Protein AF-A0A0K0ER93-F1 (afdb_monomer)

Radius of gyration: 20.97 Å; Cα contacts (8 Å,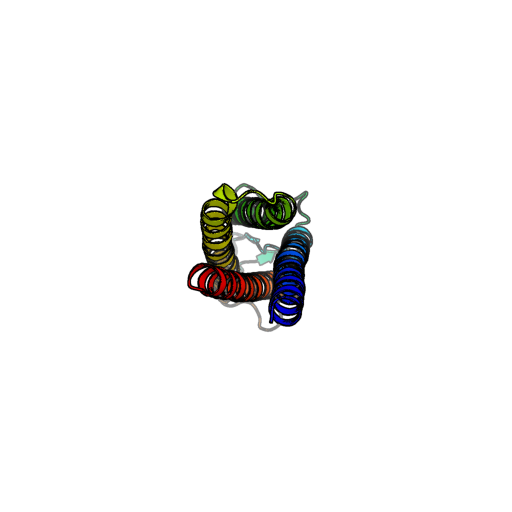 |Δi|>4): 167; chains: 1; bounding box: 48×28×68 Å

Solvent-accessible surface area (backbone atoms only — not comparable to full-atom values): 9468 Å² total; per-residue (Å²): 113,69,69,61,53,50,53,52,54,56,54,52,53,48,52,53,50,53,50,39,51,50,38,35,51,51,41,51,52,32,40,49,43,60,53,75,30,44,59,59,57,48,69,44,78,50,97,67,97,50,69,49,65,49,66,46,81,38,53,68,94,56,61,59,79,91,46,69,63,59,59,52,48,53,51,39,42,51,50,39,48,51,37,31,50,52,50,47,56,54,69,77,55,89,57,81,80,41,58,63,51,50,52,50,42,36,50,50,34,29,51,42,22,45,52,37,16,50,50,28,40,48,53,37,52,52,51,52,59,73,50,69,67,87,56,61,93,78,66,73,79,48,77,35,57,53,35,33,45,50,34,13,52,48,25,46,52,38,22,53,50,32,49,50,50,48,55,53,56,53,56,63,75,78,109

Secondary structure (DSSP, 8-state):
-HHHHHHHHHHHHHHHHHHHHHHHHHHHHHHHHHHH----EEEEE-SSS-EEEEE----GGG--TTSSHHHHHHHHHHHHHHHHHHHHHTTS---TTHHHHHHHHHHHHHHHHHHHHHHHHHHHHHHHHHHTTT--TT----TTHHHHHHHHHHHHHHHHHHHHHHHHHHHHHT-

Sequence (175 aa):
MFQKNFLLMDNQNKWKIYIRLMCLLLSIISAIIILIGPDFCVTGNTNNYASNTICTRFPVTRWDFSVAAPYFHILVISFTLLFSTMNIIEIFFKQSNITKLNFITIYLCVFSFSFSGTIEIFLFTNFLQNVSYPVDKSVDISIKVYGYLGAGICYFLVMILSTFDYVLLKKQCNY

Foldseek 3Di:
DVVVVVVVVVVLLVLLLVLLVLLLVLLVVLLVLLQQDDFDFDQDPDVPPDRDRDRDTDHVVRDDPVDCLVVLSVLLSVQSNVLSVVLNVLSPDDDPVCLVVNLVSLVSLLVSLLSSLVSLVVVLVVSCVVCVPPNDPPPDPDPSSCSSVVSSVSSVVSSVSSVVSNVSSVVVVVD

Mean predicted aligned error: 12.91 Å

Nearest PDB structures (foldseek):
  5b2g-assembly3_E  TM=5.322E-01  e=1.229E-01  Tequatrovirus T4
  3x29-assembly2_C  TM=4.615E-01  e=1.950E-01  Mus musculus
  1x76-assembly1_A  TM=3.343E-01  e=4.705E+00  Homo sapiens

Organism: Strongyloides stercoralis (NCBI:txid6248)

pLDDT: mean 74.22, std 17.99, range [39.06, 95.19]

Structure (mmCIF, N/CA/C/O backbone):
data_AF-A0A0K0ER93-F1
#
_entry.id   AF-A0A0K0ER93-F1
#
loop_
_atom_site.group_PDB
_atom_site.id
_atom_site.type_symbol
_atom_site.label_atom_id
_atom_site.label_alt_id
_atom_site.label_comp_id
_atom_site.label_asym_id
_atom_site.label_entity_id
_atom_site.label_seq_id
_atom_site.pdbx_PDB_ins_code
_atom_site.Cartn_x
_atom_site.Cartn_y
_atom_site.Cartn_z
_atom_site.occupancy
_atom_site.B_iso_or_equiv
_atom_site.auth_seq_id
_atom_site.auth_comp_id
_atom_site.auth_asym_id
_atom_site.auth_atom_id
_atom_site.pdbx_PDB_model_num
ATOM 1 N N . MET A 1 1 ? -23.586 -8.282 33.427 1.00 57.31 1 MET A N 1
ATOM 2 C CA . MET A 1 1 ? -23.746 -7.871 32.009 1.00 57.31 1 MET A CA 1
ATOM 3 C C . MET A 1 1 ? -22.679 -6.857 31.582 1.00 57.31 1 MET A C 1
ATOM 5 O O . MET A 1 1 ? -21.995 -7.113 30.602 1.00 57.31 1 MET A O 1
ATOM 9 N N . PHE A 1 2 ? -22.434 -5.794 32.362 1.00 51.03 2 PHE A N 1
ATOM 10 C CA . PHE A 1 2 ? -21.400 -4.776 32.086 1.00 51.03 2 PHE A CA 1
ATOM 11 C C . PHE A 1 2 ? -19.973 -5.315 31.880 1.00 51.03 2 PHE A C 1
ATOM 13 O O . PHE A 1 2 ? -19.282 -4.891 30.961 1.00 51.03 2 PHE A O 1
ATOM 20 N N . GLN A 1 3 ? -19.544 -6.295 32.679 1.00 53.34 3 GLN A N 1
ATOM 21 C CA . GLN A 1 3 ? -18.175 -6.824 32.618 1.00 53.34 3 GLN A CA 1
ATOM 22 C C . GLN A 1 3 ? -17.874 -7.583 31.308 1.00 53.34 3 GLN A C 1
ATOM 24 O O . GLN A 1 3 ? -16.756 -7.523 30.802 1.00 53.34 3 GLN A O 1
ATOM 29 N N . LYS A 1 4 ? -18.887 -8.237 30.712 1.00 52.84 4 LYS A N 1
ATOM 30 C CA . LYS A 1 4 ? -18.769 -8.904 29.400 1.00 52.84 4 LYS A CA 1
ATOM 31 C C . LYS A 1 4 ? -18.656 -7.885 28.261 1.00 52.84 4 LYS A C 1
ATOM 33 O O . LYS A 1 4 ? -17.840 -8.072 27.364 1.00 52.84 4 LYS A O 1
ATOM 38 N N . ASN A 1 5 ? -19.423 -6.795 28.333 1.00 50.16 5 ASN A N 1
ATOM 39 C CA . ASN A 1 5 ? -19.372 -5.721 27.337 1.00 50.16 5 ASN A CA 1
ATOM 40 C C . ASN A 1 5 ? -18.044 -4.950 27.402 1.00 50.16 5 ASN A C 1
ATOM 42 O O . ASN A 1 5 ? -17.486 -4.613 26.361 1.00 50.16 5 ASN A O 1
ATOM 46 N N . PHE A 1 6 ? -17.492 -4.748 28.603 1.00 48.31 6 PHE A N 1
ATOM 47 C CA . PHE A 1 6 ? -16.200 -4.081 28.777 1.00 48.31 6 PHE A CA 1
ATOM 48 C C . PHE A 1 6 ? -15.037 -4.901 28.191 1.00 48.31 6 PHE A C 1
ATOM 50 O O . PHE A 1 6 ? -14.215 -4.365 27.453 1.00 48.31 6 PHE A O 1
ATOM 57 N N . LEU A 1 7 ? -15.013 -6.219 28.433 1.00 54.59 7 LEU A N 1
ATOM 58 C CA . LEU A 1 7 ? -14.023 -7.133 27.839 1.00 54.59 7 LEU A CA 1
ATOM 59 C C . LEU A 1 7 ? -14.109 -7.194 26.305 1.00 54.59 7 LEU A C 1
ATOM 61 O O . LEU A 1 7 ? -13.081 -7.274 25.632 1.00 54.59 7 LEU A O 1
ATOM 65 N N . LEU A 1 8 ? -15.322 -7.140 25.743 1.00 57.69 8 LEU A N 1
ATOM 66 C CA . LEU A 1 8 ? -15.528 -7.095 24.293 1.00 57.69 8 LEU A CA 1
ATOM 67 C C . LEU A 1 8 ? -15.017 -5.787 23.677 1.00 57.69 8 LEU A C 1
ATOM 69 O O . LEU A 1 8 ? -14.319 -5.844 22.665 1.00 57.69 8 LEU A O 1
ATOM 73 N N . MET A 1 9 ? -15.296 -4.632 24.294 1.00 57.03 9 MET A N 1
ATOM 74 C CA . MET A 1 9 ? -14.769 -3.341 23.828 1.00 57.03 9 MET A CA 1
ATOM 75 C C . MET A 1 9 ? -13.237 -3.296 23.873 1.00 57.03 9 MET A C 1
ATOM 77 O O . MET A 1 9 ? -12.609 -2.814 22.930 1.00 57.03 9 MET A O 1
ATOM 81 N N . ASP A 1 10 ? -12.628 -3.832 24.931 1.00 63.50 10 ASP A N 1
ATOM 82 C CA . ASP A 1 10 ? -11.174 -3.805 25.096 1.00 63.50 10 ASP A CA 1
ATOM 83 C C . ASP A 1 10 ? -10.461 -4.710 24.074 1.00 63.50 10 ASP A C 1
ATOM 85 O O . ASP A 1 10 ? -9.475 -4.312 23.451 1.00 63.50 10 ASP A O 1
ATOM 89 N N . ASN A 1 11 ? -11.009 -5.899 23.794 1.00 68.31 11 ASN A N 1
ATOM 90 C CA . ASN A 1 11 ? -10.476 -6.773 22.743 1.00 68.31 11 ASN A CA 1
ATOM 91 C C . ASN A 1 11 ? -10.673 -6.208 21.331 1.00 68.31 11 ASN A C 1
ATOM 93 O O . ASN A 1 11 ? -9.783 -6.350 20.494 1.00 68.31 11 ASN A O 1
ATOM 97 N N . GLN A 1 12 ? -11.803 -5.563 21.038 1.00 67.19 12 GLN A N 1
ATOM 98 C CA . GLN A 1 12 ? -12.020 -4.972 19.715 1.00 67.19 12 GLN A CA 1
ATOM 99 C C . GLN A 1 12 ? -11.086 -3.784 19.449 1.00 67.19 12 GLN A C 1
ATOM 101 O O . GLN A 1 12 ? -10.563 -3.657 18.340 1.00 67.19 12 GLN A O 1
ATOM 106 N N . ASN A 1 13 ? -10.797 -2.966 20.467 1.00 73.06 13 ASN A N 1
ATOM 107 C CA . ASN A 1 13 ? -9.797 -1.905 20.353 1.00 73.06 13 ASN A CA 1
ATOM 108 C C . ASN A 1 13 ? -8.395 -2.463 20.071 1.00 73.06 13 ASN A C 1
ATOM 110 O O . ASN A 1 13 ? -7.671 -1.890 19.259 1.00 73.06 13 ASN A O 1
ATOM 114 N N . LYS A 1 14 ? -8.027 -3.609 20.662 1.00 81.62 14 LYS A N 1
ATOM 115 C CA . LYS A 1 14 ? -6.747 -4.275 20.362 1.00 81.62 14 LYS A CA 1
ATOM 116 C C . LYS A 1 14 ? -6.639 -4.667 18.890 1.00 81.62 14 LYS A C 1
ATOM 118 O O . LYS A 1 14 ? -5.632 -4.356 18.262 1.00 81.62 14 LYS A O 1
ATOM 123 N N . TRP A 1 15 ? -7.673 -5.285 18.313 1.00 82.69 15 TRP A N 1
ATOM 124 C CA . TRP A 1 15 ? -7.666 -5.669 16.893 1.00 82.69 15 TRP A CA 1
ATOM 125 C C . TRP A 1 15 ? -7.492 -4.472 15.960 1.00 82.69 15 TRP A C 1
ATOM 127 O O . TRP A 1 15 ? -6.670 -4.532 15.047 1.00 82.69 15 TRP A O 1
ATOM 137 N N . LYS A 1 16 ? -8.197 -3.368 16.229 1.00 82.88 16 LYS A N 1
ATOM 138 C CA . LYS A 1 16 ? -8.045 -2.116 15.476 1.00 82.88 16 LYS A CA 1
ATOM 139 C C . LYS A 1 16 ? -6.600 -1.610 15.506 1.00 82.88 16 LYS A C 1
ATOM 141 O O . LYS A 1 16 ? -6.052 -1.249 14.467 1.00 82.88 16 LYS A O 1
ATOM 146 N N . ILE A 1 17 ? -5.965 -1.632 16.680 1.00 86.38 17 ILE A N 1
ATOM 147 C CA . ILE A 1 17 ? -4.558 -1.237 16.830 1.00 86.38 17 ILE A CA 1
ATOM 148 C C . ILE A 1 17 ? -3.655 -2.140 15.987 1.00 86.38 17 ILE A C 1
ATOM 150 O O . ILE A 1 17 ? -2.850 -1.627 15.214 1.00 86.38 17 ILE A O 1
ATOM 154 N N . TYR A 1 18 ? -3.814 -3.464 16.073 1.00 89.69 18 TYR A N 1
ATOM 155 C CA . TYR A 1 18 ? -2.999 -4.404 15.299 1.00 89.69 18 TYR A CA 1
ATOM 156 C C . TYR A 1 18 ? -3.150 -4.214 13.787 1.00 89.69 18 TYR A C 1
ATOM 158 O O . TYR A 1 18 ? -2.142 -4.184 13.083 1.00 89.69 18 TYR A O 1
ATOM 166 N N . ILE A 1 19 ? -4.377 -4.039 13.286 1.00 90.19 19 ILE A N 1
ATOM 167 C CA . ILE A 1 19 ? -4.629 -3.828 11.853 1.00 90.19 19 ILE A CA 1
ATOM 168 C C . ILE A 1 19 ? -3.932 -2.555 11.370 1.00 90.19 19 ILE A C 1
ATOM 170 O O . ILE A 1 19 ? -3.201 -2.587 10.380 1.00 90.19 19 ILE A O 1
ATOM 174 N N . ARG A 1 20 ? -4.104 -1.442 12.088 1.00 90.62 20 ARG A N 1
ATOM 175 C CA . ARG A 1 20 ? -3.503 -0.152 11.722 1.00 90.62 20 ARG A CA 1
ATOM 176 C C . ARG A 1 20 ? -1.976 -0.178 11.801 1.00 90.62 20 ARG A C 1
ATOM 178 O O . ARG A 1 20 ? -1.313 0.375 10.926 1.00 90.62 20 ARG A O 1
ATOM 185 N N . LEU A 1 21 ? -1.419 -0.877 12.790 1.00 92.44 21 LEU A N 1
ATOM 186 C CA . LEU A 1 21 ? 0.025 -1.056 12.936 1.00 92.44 21 LEU A CA 1
ATOM 187 C C . LEU A 1 21 ? 0.615 -1.895 11.796 1.00 92.44 21 LEU A C 1
ATOM 189 O O . LEU A 1 21 ? 1.643 -1.525 11.233 1.00 92.44 21 LEU A O 1
ATOM 193 N N . MET A 1 22 ? -0.078 -2.962 11.388 1.00 92.00 22 MET A N 1
ATOM 194 C CA . MET A 1 22 ? 0.300 -3.758 10.215 1.00 92.00 22 MET A CA 1
ATOM 195 C C . MET A 1 22 ? 0.208 -2.954 8.915 1.00 92.00 22 MET A C 1
ATOM 197 O O . MET A 1 22 ? 1.092 -3.077 8.070 1.00 92.00 22 MET A O 1
ATOM 201 N N . CYS A 1 23 ? -0.802 -2.089 8.766 1.00 92.25 23 CYS A N 1
ATOM 202 C CA . CYS A 1 23 ? -0.917 -1.207 7.601 1.00 92.25 23 CYS A CA 1
ATOM 203 C C . CYS A 1 23 ? 0.284 -0.257 7.484 1.00 92.25 23 CYS A C 1
ATOM 205 O O . CYS A 1 23 ? 0.854 -0.130 6.399 1.00 92.25 23 CYS A O 1
ATOM 207 N N . LEU A 1 24 ? 0.710 0.371 8.587 1.00 93.69 24 LEU A N 1
ATOM 208 C CA . LEU A 1 24 ? 1.907 1.220 8.592 1.00 93.69 24 LEU A CA 1
ATOM 209 C C . LEU A 1 24 ? 3.167 0.411 8.271 1.00 93.69 24 LEU A C 1
ATOM 211 O O . LEU A 1 24 ? 3.952 0.819 7.419 1.00 93.69 24 LEU A O 1
ATOM 215 N N . LEU A 1 25 ? 3.345 -0.749 8.906 1.00 94.44 25 LEU A N 1
ATOM 216 C CA . LEU A 1 25 ? 4.535 -1.578 8.719 1.00 94.44 25 LEU A CA 1
ATOM 217 C C . LEU A 1 25 ? 4.682 -2.043 7.261 1.00 94.44 25 LEU A C 1
ATOM 219 O O . LEU A 1 25 ? 5.755 -1.917 6.677 1.00 94.44 25 LEU A O 1
ATOM 223 N N . LEU A 1 26 ? 3.591 -2.497 6.641 1.00 92.12 26 LEU A N 1
ATOM 224 C CA . LEU A 1 26 ? 3.569 -2.875 5.226 1.00 92.12 26 LEU A CA 1
ATOM 225 C C . LEU A 1 26 ? 3.778 -1.676 4.291 1.00 92.12 26 LEU A C 1
ATOM 227 O O . LEU A 1 26 ? 4.427 -1.827 3.256 1.00 92.12 26 LEU A O 1
ATOM 231 N N . SER A 1 27 ? 3.290 -0.485 4.654 1.00 92.38 27 SER A N 1
ATOM 232 C CA . SER A 1 27 ? 3.541 0.748 3.890 1.00 92.38 27 SER A CA 1
ATOM 233 C C . SER A 1 27 ? 5.023 1.124 3.911 1.00 92.38 27 SER A C 1
ATOM 235 O O . SER A 1 27 ? 5.589 1.443 2.869 1.00 92.38 27 SER A O 1
ATOM 237 N N . ILE A 1 28 ? 5.673 1.016 5.075 1.00 93.88 28 ILE A N 1
ATOM 238 C CA . ILE A 1 28 ? 7.115 1.247 5.232 1.00 93.88 28 ILE A CA 1
ATOM 239 C C . ILE A 1 28 ? 7.914 0.214 4.432 1.00 93.88 28 ILE A C 1
ATOM 241 O O . ILE A 1 28 ? 8.820 0.593 3.697 1.00 93.88 28 ILE A O 1
ATOM 245 N N . ILE A 1 29 ? 7.568 -1.075 4.524 1.00 91.19 29 ILE A N 1
ATOM 246 C CA . ILE A 1 29 ? 8.235 -2.134 3.749 1.00 91.19 29 ILE A CA 1
ATOM 247 C C . ILE A 1 29 ? 8.099 -1.869 2.246 1.00 91.19 29 ILE A C 1
ATOM 249 O O . ILE A 1 29 ? 9.091 -1.947 1.529 1.00 91.19 29 ILE A O 1
ATOM 253 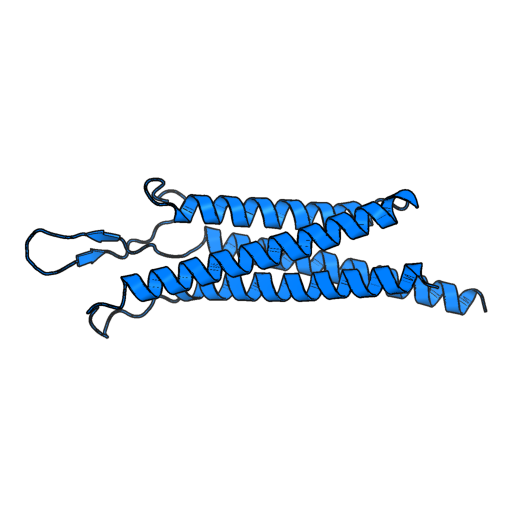N N . SER A 1 30 ? 6.907 -1.497 1.775 1.00 89.19 30 SER A N 1
ATOM 254 C CA . SER A 1 30 ? 6.672 -1.183 0.358 1.00 89.19 30 SER A CA 1
ATOM 255 C C . SER A 1 30 ? 7.486 0.032 -0.087 1.00 89.19 30 SER A C 1
ATOM 257 O O . SER A 1 30 ? 8.142 -0.018 -1.124 1.00 89.19 30 SER A O 1
ATOM 259 N N . ALA A 1 31 ? 7.539 1.089 0.730 1.00 89.88 31 ALA A N 1
ATOM 260 C CA . ALA A 1 31 ? 8.381 2.250 0.460 1.00 89.88 31 ALA A CA 1
ATOM 261 C C . ALA A 1 31 ? 9.868 1.871 0.396 1.00 89.88 31 ALA A C 1
ATOM 263 O O . ALA A 1 31 ? 10.571 2.309 -0.506 1.00 89.88 31 ALA A O 1
ATOM 264 N N . ILE A 1 32 ? 10.347 1.012 1.298 1.00 88.19 32 ILE A N 1
ATOM 265 C CA . ILE A 1 32 ? 11.719 0.497 1.260 1.00 88.19 32 ILE A CA 1
ATOM 266 C C . ILE A 1 32 ? 11.961 -0.305 -0.025 1.00 88.19 32 ILE A C 1
ATOM 268 O O . ILE A 1 32 ? 12.994 -0.111 -0.655 1.00 88.19 32 ILE A O 1
ATOM 272 N N . ILE A 1 33 ? 11.026 -1.155 -0.457 1.00 85.12 33 ILE A N 1
ATOM 273 C CA . ILE A 1 33 ? 11.142 -1.913 -1.716 1.00 85.12 33 ILE A CA 1
ATOM 274 C C . ILE A 1 33 ? 11.260 -0.963 -2.919 1.00 85.12 33 ILE A C 1
ATOM 276 O O . ILE A 1 33 ? 12.136 -1.170 -3.756 1.00 85.12 33 ILE A O 1
ATOM 280 N N . ILE A 1 34 ? 10.447 0.098 -2.968 1.00 83.38 34 ILE A N 1
ATOM 281 C CA . ILE A 1 34 ? 10.461 1.123 -4.032 1.00 83.38 34 ILE A CA 1
ATOM 282 C C . ILE A 1 34 ? 11.700 2.034 -3.958 1.00 83.38 34 ILE A C 1
ATOM 284 O O . ILE A 1 34 ? 12.134 2.593 -4.957 1.00 83.38 34 ILE A O 1
ATOM 288 N N . LEU A 1 35 ? 12.289 2.239 -2.780 1.00 82.06 35 LEU A N 1
ATOM 289 C CA . LEU A 1 35 ? 13.524 3.021 -2.653 1.00 82.06 35 LEU A CA 1
ATOM 290 C C . LEU A 1 35 ? 14.763 2.169 -2.968 1.00 82.06 35 LEU A C 1
ATOM 292 O O . LEU A 1 35 ? 15.745 2.667 -3.517 1.00 82.06 35 LEU A O 1
ATOM 296 N N . ILE A 1 36 ? 14.744 0.882 -2.615 1.00 76.00 36 ILE A N 1
ATOM 297 C CA . ILE A 1 36 ? 15.863 -0.047 -2.836 1.00 76.00 36 ILE A CA 1
ATOM 298 C C . ILE A 1 36 ? 15.862 -0.615 -4.269 1.00 76.00 36 ILE A C 1
ATOM 300 O O . ILE A 1 36 ? 16.916 -1.015 -4.779 1.00 76.00 36 ILE A O 1
ATOM 304 N N . GLY A 1 37 ? 14.726 -0.629 -4.960 1.00 59.81 37 GLY A N 1
ATOM 305 C CA . GLY A 1 37 ? 14.630 -1.042 -6.363 1.00 59.81 37 GLY A CA 1
ATOM 306 C C . GLY A 1 37 ? 13.583 -0.237 -7.126 1.00 59.81 37 GLY A C 1
ATOM 307 O O . GLY A 1 37 ? 12.999 0.661 -6.547 1.00 59.81 37 GLY A O 1
ATOM 308 N N . PRO A 1 38 ? 13.251 -0.568 -8.382 1.00 54.59 38 PRO A N 1
ATOM 309 C CA . PRO A 1 38 ? 13.907 -1.471 -9.332 1.00 54.59 38 PRO A CA 1
ATOM 310 C C . PRO A 1 38 ? 14.861 -0.780 -10.308 1.00 54.59 38 PRO A C 1
ATOM 312 O O . PRO A 1 38 ? 14.907 0.440 -10.422 1.00 54.59 38 PRO A O 1
ATOM 315 N N . ASP A 1 39 ? 15.640 -1.593 -11.022 1.00 51.53 39 ASP A N 1
ATOM 316 C CA . ASP A 1 39 ? 16.518 -1.102 -12.080 1.00 51.53 39 ASP A CA 1
ATOM 317 C C . ASP A 1 39 ? 15.658 -0.695 -13.291 1.00 51.53 39 ASP A C 1
ATOM 319 O O . ASP A 1 39 ? 14.995 -1.536 -13.899 1.00 51.53 39 ASP A O 1
ATOM 323 N N . PHE A 1 40 ? 15.664 0.591 -13.646 1.00 51.41 40 PHE A N 1
ATOM 324 C CA . PHE A 1 40 ? 15.071 1.056 -14.896 1.00 51.41 40 PHE A CA 1
ATOM 325 C C . PHE A 1 40 ? 16.030 0.737 -16.045 1.00 51.41 40 PHE A C 1
ATOM 327 O O . PHE A 1 40 ? 17.133 1.280 -16.122 1.00 51.41 40 PHE A O 1
ATOM 334 N N . CYS A 1 41 ? 15.619 -0.155 -16.943 1.00 50.97 41 CYS A N 1
ATOM 335 C CA . CYS A 1 41 ? 16.311 -0.353 -18.206 1.00 50.97 41 CYS A CA 1
ATOM 336 C C . CYS A 1 41 ? 15.912 0.760 -19.169 1.00 50.97 41 CYS A C 1
ATOM 338 O O . CYS A 1 41 ? 14.739 0.900 -19.511 1.00 50.97 41 CYS A O 1
ATOM 340 N N . VAL A 1 42 ? 16.894 1.540 -19.611 1.00 45.06 42 VAL A N 1
ATOM 341 C CA . VAL A 1 42 ? 16.701 2.501 -20.693 1.00 45.06 42 VAL A CA 1
ATOM 342 C C . VAL A 1 42 ? 17.124 1.799 -21.978 1.00 45.06 42 VAL A C 1
ATOM 344 O O . VAL A 1 42 ? 18.280 1.401 -22.135 1.00 45.06 42 VAL A O 1
ATOM 347 N N . THR A 1 43 ? 16.187 1.602 -22.902 1.00 42.91 43 THR A N 1
ATOM 348 C CA . THR A 1 43 ? 16.508 1.191 -24.273 1.00 42.91 43 THR A CA 1
ATOM 349 C C . THR A 1 43 ? 17.161 2.364 -24.986 1.00 42.91 43 THR A C 1
ATOM 351 O O . THR A 1 43 ? 16.488 3.298 -25.421 1.00 42.91 43 THR A O 1
ATOM 354 N N . GLY A 1 44 ? 18.488 2.325 -25.094 1.00 41.41 44 GLY A N 1
ATOM 355 C CA . GLY A 1 44 ? 19.215 3.213 -25.982 1.00 41.41 44 GLY A CA 1
ATOM 356 C C . GLY A 1 44 ? 19.057 2.707 -27.409 1.00 41.41 44 GLY A C 1
ATOM 357 O O . GLY A 1 44 ? 19.579 1.644 -27.748 1.00 41.41 44 GLY A O 1
ATOM 358 N N . ASN A 1 45 ? 18.354 3.463 -28.253 1.00 40.59 45 ASN A N 1
ATOM 359 C CA . ASN A 1 45 ? 18.401 3.241 -29.694 1.00 40.59 45 ASN A CA 1
ATOM 360 C C . ASN A 1 45 ? 19.767 3.730 -30.185 1.00 40.59 45 ASN A C 1
ATOM 362 O O . ASN A 1 45 ? 19.968 4.914 -30.453 1.00 40.59 45 ASN A O 1
ATOM 366 N N . THR A 1 46 ? 20.747 2.833 -30.237 1.00 42.09 46 THR A N 1
ATOM 367 C CA . THR A 1 46 ? 21.966 3.097 -30.994 1.00 42.09 46 THR A CA 1
ATOM 368 C C . THR A 1 46 ? 21.608 2.970 -32.474 1.00 42.09 46 THR A C 1
ATOM 370 O O . THR A 1 46 ? 20.858 2.080 -32.868 1.00 42.09 46 THR A O 1
ATOM 373 N N . ASN A 1 47 ? 22.115 3.880 -33.308 1.00 43.69 47 ASN A N 1
ATOM 374 C CA . ASN A 1 47 ? 21.757 4.026 -34.729 1.00 43.69 47 ASN A CA 1
ATOM 375 C C . ASN A 1 47 ? 22.022 2.788 -35.623 1.00 43.69 47 ASN A C 1
ATOM 377 O O . ASN A 1 47 ? 21.827 2.862 -36.832 1.00 43.69 47 ASN A O 1
ATOM 381 N N . ASN A 1 48 ? 22.427 1.649 -35.060 1.00 39.06 48 ASN A N 1
ATOM 382 C CA . ASN A 1 48 ? 22.730 0.417 -35.777 1.00 39.06 48 ASN A CA 1
ATOM 383 C C . ASN A 1 48 ? 21.863 -0.738 -35.262 1.00 39.06 48 ASN A C 1
ATOM 385 O O . ASN A 1 48 ? 22.381 -1.564 -34.527 1.00 39.06 48 ASN A O 1
ATOM 389 N N . TYR A 1 49 ? 20.577 -0.785 -35.642 1.00 47.91 49 TYR A N 1
ATOM 390 C CA . TYR A 1 49 ? 19.646 -1.944 -35.645 1.00 47.91 49 TYR A CA 1
ATOM 391 C C . TYR A 1 49 ? 19.597 -2.921 -34.442 1.00 47.91 49 TYR A C 1
ATOM 393 O O . TYR A 1 49 ? 18.843 -3.890 -34.475 1.00 47.91 49 TYR A O 1
ATOM 401 N N . ALA A 1 50 ? 20.320 -2.663 -33.360 1.00 41.62 50 ALA A N 1
ATOM 402 C CA . ALA A 1 50 ? 20.352 -3.430 -32.133 1.00 41.62 50 ALA A CA 1
ATOM 403 C C . ALA A 1 50 ? 20.051 -2.449 -31.003 1.00 41.62 50 ALA A C 1
ATOM 405 O O . ALA A 1 50 ? 20.913 -1.679 -30.579 1.00 41.62 50 ALA A O 1
ATOM 406 N N . SER A 1 51 ? 18.800 -2.444 -30.546 1.00 48.00 51 SER A N 1
ATOM 407 C CA . SER A 1 51 ? 18.408 -1.728 -29.339 1.00 48.00 51 SER A CA 1
ATOM 408 C C . SER A 1 51 ? 19.195 -2.311 -28.168 1.00 48.00 51 SER A C 1
ATOM 410 O O . SER A 1 51 ? 18.892 -3.405 -27.692 1.00 48.00 51 SER A O 1
ATOM 412 N N . ASN A 1 52 ? 20.234 -1.608 -27.719 1.00 43.84 52 ASN A N 1
ATOM 413 C CA . ASN A 1 52 ? 20.969 -2.008 -26.530 1.00 43.84 52 ASN A CA 1
ATOM 414 C C . ASN A 1 52 ? 20.153 -1.556 -25.318 1.00 43.84 52 ASN A C 1
ATOM 416 O O . ASN A 1 52 ? 20.129 -0.377 -24.952 1.00 43.84 52 ASN A O 1
ATOM 420 N N . THR A 1 53 ? 19.446 -2.503 -24.709 1.00 47.88 53 THR A N 1
ATOM 421 C CA . THR A 1 53 ? 18.710 -2.294 -23.463 1.00 47.88 53 THR A CA 1
ATOM 422 C C . THR A 1 53 ? 19.720 -2.251 -22.323 1.00 47.88 53 THR A C 1
ATOM 424 O O . THR A 1 53 ? 20.140 -3.282 -21.801 1.00 47.88 53 THR A O 1
ATOM 427 N N . ILE A 1 54 ? 20.181 -1.052 -21.961 1.00 49.75 54 ILE A N 1
ATOM 428 C CA . ILE A 1 54 ? 21.128 -0.889 -20.860 1.00 49.75 54 ILE A CA 1
ATOM 429 C C . ILE A 1 54 ? 20.315 -0.830 -19.567 1.00 49.75 54 ILE A C 1
ATOM 431 O O . ILE A 1 54 ? 19.716 0.184 -19.208 1.00 49.75 54 ILE A O 1
ATOM 435 N N . CYS A 1 55 ? 20.286 -1.961 -18.868 1.00 49.91 55 CYS A N 1
ATOM 436 C CA . CYS A 1 55 ? 19.727 -2.082 -17.529 1.00 49.91 55 CYS A CA 1
ATOM 437 C C . CYS A 1 55 ? 20.739 -1.579 -16.502 1.00 49.91 55 CYS A C 1
ATOM 439 O O . CYS A 1 55 ? 21.525 -2.343 -15.941 1.00 49.91 55 CYS A O 1
ATOM 441 N N . THR A 1 56 ? 20.765 -0.269 -16.275 1.00 48.69 56 THR A N 1
ATOM 442 C CA . THR A 1 56 ? 21.601 0.314 -15.226 1.00 48.69 56 THR A CA 1
ATOM 443 C C . THR A 1 56 ? 20.860 0.354 -13.904 1.00 48.69 56 THR A C 1
ATOM 445 O O . THR A 1 56 ? 19.737 0.836 -13.799 1.00 48.69 56 THR A O 1
ATOM 448 N N . ARG A 1 57 ? 21.536 -0.134 -12.860 1.00 49.94 57 ARG A N 1
ATOM 449 C CA . ARG A 1 57 ? 21.091 0.014 -11.477 1.00 49.94 57 ARG A CA 1
ATOM 450 C C . ARG A 1 57 ? 20.948 1.492 -11.150 1.00 49.94 57 ARG A C 1
ATOM 452 O O . ARG A 1 57 ? 21.947 2.216 -11.140 1.00 49.94 57 ARG A O 1
ATOM 459 N N . PHE A 1 58 ? 19.729 1.914 -10.848 1.00 53.41 58 PHE A N 1
ATOM 460 C CA . PHE A 1 58 ? 19.434 3.278 -10.444 1.00 53.41 58 PHE A CA 1
ATOM 461 C C . PHE A 1 58 ? 19.063 3.283 -8.957 1.00 53.41 58 PHE A C 1
ATOM 463 O O . PHE A 1 58 ? 17.886 3.170 -8.623 1.00 53.41 58 PHE A O 1
ATOM 470 N N . PRO A 1 59 ? 20.047 3.387 -8.033 1.00 61.34 59 PRO A N 1
ATOM 471 C CA . PRO A 1 59 ? 19.725 3.850 -6.683 1.00 61.34 59 PRO A CA 1
ATOM 472 C C . PRO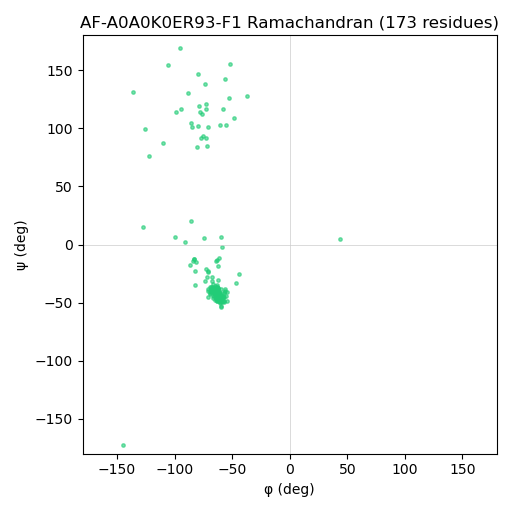 A 1 59 ? 18.953 5.172 -6.787 1.00 61.34 59 PRO A C 1
ATOM 474 O O . PRO A 1 59 ? 19.132 5.894 -7.767 1.00 61.34 59 PRO A O 1
ATOM 477 N N . VAL A 1 60 ? 18.143 5.519 -5.782 1.00 67.62 60 VAL A N 1
ATOM 478 C CA . VAL A 1 60 ? 17.339 6.766 -5.771 1.00 67.62 60 VAL A CA 1
ATOM 479 C C . VAL A 1 60 ? 18.156 8.000 -6.181 1.00 67.62 60 VAL A C 1
ATOM 481 O O . VAL A 1 60 ? 17.657 8.883 -6.869 1.00 67.62 60 VAL A O 1
ATOM 484 N N . THR A 1 61 ? 19.452 8.023 -5.848 1.00 67.88 61 THR A N 1
ATOM 485 C CA . THR A 1 61 ? 20.417 9.075 -6.223 1.00 67.88 61 THR A CA 1
ATOM 486 C C . THR A 1 61 ? 20.634 9.262 -7.723 1.00 67.88 61 THR A C 1
ATOM 488 O O . THR A 1 61 ? 21.273 10.227 -8.132 1.00 67.88 61 THR A O 1
ATOM 491 N N . ARG A 1 62 ? 20.149 8.341 -8.548 1.00 64.69 62 ARG A N 1
ATOM 492 C CA . ARG A 1 62 ? 20.275 8.369 -9.998 1.00 64.69 62 ARG A CA 1
ATOM 493 C C . ARG A 1 62 ? 18.922 8.219 -10.705 1.00 64.69 62 ARG A C 1
ATOM 495 O O . ARG A 1 62 ? 18.908 7.925 -11.893 1.00 64.69 62 ARG A O 1
ATOM 502 N N . TRP A 1 63 ? 17.800 8.380 -10.001 1.00 73.38 63 TRP A N 1
ATOM 503 C CA . TRP A 1 63 ? 16.493 8.426 -10.657 1.00 73.38 63 TRP A CA 1
ATOM 504 C C . TRP A 1 63 ? 16.494 9.474 -11.769 1.00 73.38 63 TRP A C 1
ATOM 506 O O . TRP A 1 63 ? 16.848 10.632 -11.542 1.00 73.38 63 TRP A O 1
ATOM 516 N N . ASP A 1 64 ? 16.112 9.050 -12.970 1.00 68.81 64 ASP A N 1
ATOM 517 C CA . ASP A 1 64 ? 15.995 9.949 -14.104 1.00 68.81 64 ASP A CA 1
ATOM 518 C C . ASP A 1 64 ? 14.617 10.612 -14.094 1.00 68.81 64 ASP A C 1
ATOM 520 O O . ASP A 1 64 ? 13.603 10.009 -14.439 1.00 68.81 64 ASP A O 1
ATOM 524 N N . PHE A 1 65 ? 14.589 11.877 -13.693 1.00 77.00 65 PHE A N 1
ATOM 525 C CA . PHE A 1 65 ? 13.378 12.693 -13.679 1.00 77.00 65 PHE A CA 1
ATOM 526 C C . PHE A 1 65 ? 12.941 13.157 -15.080 1.00 77.00 65 PHE A C 1
ATOM 528 O O . PHE A 1 65 ? 11.978 13.908 -15.201 1.00 77.00 65 PHE A O 1
ATOM 535 N N . SER A 1 66 ? 13.600 12.706 -16.152 1.00 70.44 66 SER A N 1
ATOM 536 C CA . SER A 1 66 ? 13.088 12.85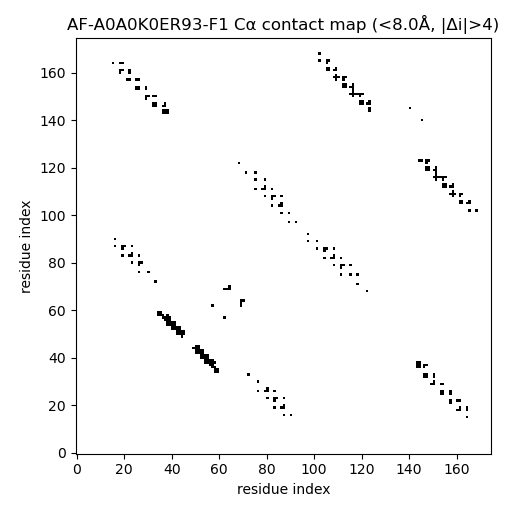9 -17.517 1.00 70.44 66 SER A CA 1
ATOM 537 C C . SER A 1 66 ? 11.901 11.929 -17.818 1.00 70.44 66 SER A C 1
ATOM 539 O O . SER A 1 66 ? 11.101 12.224 -18.707 1.00 70.44 66 SER A O 1
ATOM 541 N N . VAL A 1 67 ? 11.740 10.835 -17.059 1.00 71.94 67 VAL A N 1
ATOM 542 C CA . VAL A 1 67 ? 10.634 9.875 -17.197 1.00 71.94 67 VAL A CA 1
ATOM 543 C C . VAL A 1 67 ? 9.609 10.008 -16.070 1.00 71.94 67 VAL A C 1
ATOM 545 O O . VAL A 1 67 ? 9.908 10.444 -14.963 1.00 71.94 67 VAL A O 1
ATOM 548 N N . ALA A 1 68 ? 8.363 9.602 -16.336 1.00 77.81 68 ALA A N 1
ATOM 549 C CA . ALA A 1 68 ? 7.257 9.766 -15.388 1.00 77.81 68 ALA A CA 1
ATOM 550 C C . ALA A 1 68 ? 7.339 8.843 -14.151 1.00 77.81 68 ALA A C 1
ATOM 552 O O . ALA A 1 68 ? 6.745 9.146 -13.116 1.00 77.81 68 ALA A O 1
ATOM 553 N N . ALA A 1 69 ? 8.058 7.718 -14.233 1.00 80.81 69 ALA A N 1
ATOM 554 C CA . ALA A 1 69 ? 8.037 6.678 -13.199 1.00 80.81 69 ALA A CA 1
ATOM 555 C C . ALA A 1 69 ? 8.525 7.143 -11.804 1.00 80.81 69 ALA A C 1
ATOM 557 O O . ALA A 1 69 ? 7.804 6.900 -10.834 1.00 80.81 69 ALA A O 1
ATOM 558 N N . PRO A 1 70 ? 9.650 7.876 -11.654 1.00 81.06 70 PRO A N 1
ATOM 559 C CA . PRO A 1 70 ? 10.055 8.433 -10.359 1.00 81.06 70 PRO A CA 1
ATOM 560 C C . PRO A 1 70 ? 8.992 9.319 -9.705 1.00 81.06 70 PRO A C 1
ATOM 562 O O . PRO A 1 70 ? 8.781 9.238 -8.496 1.00 81.06 70 PRO A O 1
ATOM 565 N N . TYR A 1 71 ? 8.272 10.128 -10.489 1.00 86.00 71 TYR A N 1
ATOM 566 C CA . TYR A 1 71 ? 7.193 10.968 -9.963 1.00 86.00 71 TYR A CA 1
ATOM 567 C C . TYR A 1 71 ? 6.039 10.128 -9.416 1.00 86.00 71 TYR A C 1
ATOM 569 O O . TYR A 1 71 ? 5.520 10.430 -8.339 1.00 86.00 71 TYR A O 1
ATOM 577 N N . PHE A 1 72 ? 5.676 9.047 -10.111 1.00 87.12 72 PHE A N 1
ATOM 578 C CA . PHE A 1 72 ? 4.675 8.105 -9.618 1.00 87.12 72 PHE A CA 1
ATOM 579 C C . PHE A 1 72 ? 5.116 7.436 -8.314 1.00 87.12 72 PHE A C 1
ATOM 581 O O . PHE A 1 72 ? 4.315 7.376 -7.386 1.00 87.12 72 PHE A O 1
ATOM 588 N N . HIS A 1 73 ? 6.379 7.026 -8.181 1.00 88.31 73 HIS A N 1
ATOM 589 C CA . HIS A 1 73 ? 6.878 6.447 -6.929 1.00 88.31 73 HIS A CA 1
ATOM 590 C C . HIS A 1 73 ? 6.889 7.436 -5.766 1.00 88.31 73 HIS A C 1
ATOM 592 O O . HIS A 1 73 ? 6.468 7.081 -4.667 1.00 88.31 73 HIS A O 1
ATOM 598 N N . ILE A 1 74 ? 7.315 8.685 -5.986 1.00 89.50 74 ILE A N 1
ATOM 599 C CA . ILE A 1 74 ? 7.251 9.729 -4.949 1.00 89.50 74 ILE A CA 1
ATOM 600 C C . ILE A 1 74 ? 5.808 9.912 -4.494 1.00 89.50 74 ILE A C 1
ATOM 602 O O . ILE A 1 74 ? 5.542 9.962 -3.292 1.00 89.50 74 ILE A O 1
ATOM 606 N N . LEU A 1 75 ? 4.871 9.978 -5.439 1.00 91.56 75 LEU A N 1
ATOM 607 C CA . LEU A 1 75 ? 3.454 10.128 -5.143 1.00 91.56 75 LEU A CA 1
ATOM 608 C C . LEU A 1 75 ? 2.931 8.920 -4.351 1.00 91.56 75 LEU A C 1
ATOM 610 O O . LEU A 1 75 ? 2.324 9.101 -3.301 1.00 91.56 75 LEU A O 1
ATOM 614 N N . VAL A 1 76 ? 3.235 7.694 -4.780 1.00 91.94 76 VAL A N 1
ATOM 615 C CA . VAL A 1 76 ? 2.848 6.458 -4.086 1.00 91.94 76 VAL A CA 1
ATOM 616 C C . VAL A 1 76 ? 3.398 6.409 -2.659 1.00 91.94 76 VAL A C 1
ATOM 618 O O . VAL A 1 76 ? 2.633 6.182 -1.718 1.00 91.94 76 VAL A O 1
ATOM 621 N N . ILE A 1 77 ? 4.692 6.671 -2.466 1.00 91.38 77 ILE A N 1
ATOM 622 C CA . ILE A 1 77 ? 5.330 6.652 -1.143 1.00 91.38 77 ILE A CA 1
ATOM 623 C C . ILE A 1 77 ? 4.726 7.730 -0.239 1.00 91.38 77 ILE A C 1
ATOM 625 O O . ILE A 1 77 ? 4.345 7.444 0.896 1.00 91.38 77 ILE A O 1
ATOM 629 N N . SER A 1 78 ? 4.615 8.963 -0.734 1.00 93.38 78 SER A N 1
ATOM 630 C CA . SER A 1 78 ? 4.121 10.090 0.063 1.00 93.38 78 SER A CA 1
ATOM 631 C C . SER A 1 78 ? 2.669 9.897 0.489 1.00 93.38 78 SER A C 1
ATOM 633 O O . SER A 1 78 ? 2.365 10.049 1.672 1.00 93.38 78 SER A O 1
ATOM 635 N N . PHE A 1 79 ? 1.785 9.492 -0.425 1.00 91.12 79 PHE A N 1
ATOM 636 C CA . PHE A 1 79 ? 0.377 9.248 -0.113 1.00 91.12 79 PHE A CA 1
ATOM 637 C C . PHE A 1 79 ? 0.210 8.105 0.894 1.00 91.12 79 PHE A C 1
ATOM 639 O O . PHE A 1 79 ? -0.476 8.261 1.906 1.00 91.12 79 PHE A O 1
ATOM 646 N N . THR A 1 80 ? 0.874 6.971 0.664 1.00 92.81 80 THR A N 1
ATOM 647 C CA . THR A 1 80 ? 0.702 5.782 1.513 1.00 92.81 80 THR A CA 1
ATOM 648 C C . THR A 1 80 ? 1.267 5.979 2.914 1.00 92.81 80 THR A C 1
ATOM 650 O O . THR A 1 80 ? 0.614 5.603 3.892 1.00 92.81 80 THR A O 1
ATOM 653 N N . LEU A 1 81 ? 2.426 6.631 3.054 1.00 93.75 81 LEU A N 1
ATOM 654 C CA . LEU A 1 81 ? 2.980 6.975 4.365 1.00 93.75 81 LEU A CA 1
ATOM 655 C C . LEU A 1 81 ? 2.147 8.039 5.082 1.00 93.75 81 LEU A C 1
ATOM 657 O O . LEU A 1 81 ? 1.904 7.898 6.280 1.00 93.75 81 LEU A O 1
ATOM 661 N N . LEU A 1 82 ? 1.656 9.064 4.377 1.00 93.69 82 LEU A N 1
ATOM 662 C CA . LEU A 1 82 ? 0.804 10.091 4.978 1.00 93.69 82 LEU A CA 1
ATOM 663 C C . LEU A 1 82 ? -0.466 9.470 5.566 1.00 93.69 82 LEU A C 1
ATOM 665 O O . LEU A 1 82 ? -0.749 9.648 6.751 1.00 93.69 82 LEU A O 1
ATOM 669 N N . PHE A 1 83 ? -1.212 8.704 4.768 1.00 92.12 83 PHE A N 1
ATOM 670 C CA . PHE A 1 83 ? -2.487 8.149 5.215 1.00 92.12 83 PHE A CA 1
ATOM 671 C C . PHE A 1 83 ? -2.322 7.045 6.259 1.00 92.12 83 PHE A C 1
ATOM 673 O O . PHE A 1 83 ? -3.075 7.031 7.232 1.00 92.12 83 PHE A O 1
ATOM 680 N N . SER A 1 84 ? -1.311 6.177 6.142 1.00 91.62 84 SER A N 1
ATOM 681 C CA . SER A 1 84 ? -1.025 5.185 7.192 1.00 91.62 84 SER A CA 1
ATOM 682 C C . SER A 1 84 ? -0.628 5.836 8.519 1.00 91.62 84 SER A C 1
ATOM 684 O O . SER A 1 84 ? -1.096 5.403 9.573 1.00 91.62 84 SER A O 1
ATOM 686 N N . THR A 1 85 ? 0.169 6.907 8.482 1.00 91.25 85 THR A N 1
ATOM 687 C CA . THR A 1 85 ? 0.569 7.647 9.688 1.00 91.25 85 THR A CA 1
ATOM 688 C C . THR A 1 85 ? -0.633 8.338 10.325 1.00 91.25 85 THR A C 1
ATOM 690 O O . THR A 1 85 ? -0.849 8.192 11.527 1.00 91.25 85 THR A O 1
ATOM 693 N N . MET A 1 86 ? -1.470 9.012 9.528 1.00 89.12 86 MET A N 1
ATOM 694 C CA . MET A 1 86 ? -2.722 9.613 10.007 1.00 89.12 86 MET A CA 1
ATOM 695 C C . MET A 1 86 ? -3.639 8.566 10.652 1.00 89.12 86 MET A C 1
ATOM 697 O O . MET A 1 86 ? -4.172 8.797 11.737 1.00 89.12 86 MET A O 1
ATOM 701 N N . ASN A 1 87 ? -3.748 7.379 10.048 1.00 87.38 87 ASN A N 1
ATOM 702 C CA . ASN A 1 87 ? -4.565 6.286 10.572 1.00 87.38 87 ASN A CA 1
ATOM 703 C C . ASN A 1 87 ? -4.065 5.778 11.942 1.00 87.38 87 ASN A C 1
ATOM 705 O O . ASN A 1 87 ? -4.871 5.463 12.822 1.00 87.38 87 ASN A O 1
ATOM 709 N N . ILE A 1 88 ? -2.746 5.734 12.171 1.00 87.00 88 ILE A N 1
ATOM 710 C CA . ILE A 1 88 ? -2.180 5.411 13.493 1.00 87.00 88 ILE A CA 1
ATOM 711 C C . ILE A 1 88 ? -2.404 6.543 14.493 1.00 87.00 88 ILE A C 1
ATOM 713 O O . ILE A 1 88 ? -2.808 6.274 15.623 1.00 87.00 88 ILE A O 1
ATOM 717 N N . ILE A 1 89 ? -2.159 7.796 14.104 1.00 85.44 89 ILE A N 1
ATOM 718 C CA . ILE A 1 89 ? -2.297 8.956 14.995 1.00 85.44 89 ILE A CA 1
ATOM 719 C C . ILE A 1 89 ? -3.711 9.020 15.590 1.00 85.44 89 ILE A C 1
ATOM 721 O O . ILE A 1 89 ? -3.874 9.253 16.787 1.00 85.44 89 ILE A O 1
ATOM 725 N N . GLU A 1 90 ? -4.735 8.724 14.792 1.00 80.44 90 GLU A N 1
ATOM 726 C CA . GLU A 1 90 ? -6.130 8.715 15.242 1.00 80.44 90 GLU A CA 1
ATOM 727 C C . GLU A 1 90 ? -6.447 7.690 16.340 1.00 80.44 90 GLU A C 1
ATOM 729 O O . GLU A 1 90 ? -7.447 7.850 17.038 1.00 80.44 90 GLU A O 1
ATOM 734 N N . ILE A 1 91 ? -5.618 6.659 16.543 1.00 78.38 91 ILE A N 1
ATOM 735 C CA . ILE A 1 91 ? -5.784 5.711 17.660 1.00 78.38 91 ILE A CA 1
ATOM 736 C C . ILE A 1 91 ? -5.636 6.431 19.007 1.00 78.38 91 ILE A C 1
ATOM 738 O O . ILE A 1 91 ? -6.305 6.075 19.979 1.00 78.38 91 ILE A O 1
ATOM 742 N N . PHE A 1 92 ? -4.764 7.438 19.077 1.00 74.19 92 PHE A N 1
ATOM 743 C CA . PHE A 1 92 ? -4.414 8.111 20.328 1.00 74.19 92 PHE A CA 1
ATOM 744 C C . PHE A 1 92 ? -5.436 9.166 20.755 1.00 74.19 92 PHE A C 1
ATOM 746 O O . PHE A 1 92 ? -5.459 9.565 21.921 1.00 74.19 92 PHE A O 1
ATOM 753 N N . PHE A 1 93 ? -6.321 9.587 19.854 1.00 68.69 93 PHE A N 1
ATOM 754 C CA . PHE A 1 93 ? -7.344 10.574 20.160 1.00 68.69 93 PHE A CA 1
ATOM 755 C C . PHE A 1 93 ? -8.687 9.872 20.460 1.00 68.69 93 PHE A C 1
ATOM 757 O O . PHE A 1 93 ? -9.288 9.233 19.602 1.00 68.69 93 PHE A O 1
ATOM 764 N N . LYS A 1 94 ? -9.170 9.976 21.710 1.00 55.19 94 LYS A N 1
ATOM 765 C CA . LYS A 1 94 ? -10.340 9.231 22.245 1.00 55.19 94 LYS A CA 1
ATOM 766 C C . LYS A 1 94 ? -11.712 9.922 22.107 1.00 55.19 94 LYS A C 1
ATOM 768 O O . LYS A 1 94 ? -12.707 9.400 22.603 1.00 55.19 94 LYS A O 1
ATOM 773 N N . GLN A 1 95 ? -11.803 11.101 21.501 1.00 54.66 95 GLN A N 1
ATOM 774 C CA . GLN A 1 95 ? -13.037 11.901 21.488 1.00 54.66 95 GLN A CA 1
ATOM 775 C C . GLN A 1 95 ? -14.083 11.451 20.448 1.00 54.66 95 GLN A C 1
ATOM 777 O O . GLN A 1 95 ? -13.758 11.007 19.355 1.00 54.66 95 GLN A O 1
ATOM 782 N N . SER A 1 96 ? -15.373 11.602 20.764 1.00 49.16 96 SER A N 1
ATOM 783 C CA . SER A 1 96 ? -16.511 11.089 19.973 1.00 49.16 96 SER A CA 1
ATOM 784 C C . SER A 1 96 ? -16.635 11.662 18.549 1.00 49.16 96 SER A C 1
ATOM 786 O O . SER A 1 96 ? -17.052 10.941 17.637 1.00 49.16 96 SER A O 1
ATOM 788 N N . ASN A 1 97 ? -16.199 12.909 18.315 1.00 54.88 97 ASN A N 1
ATOM 789 C CA . ASN A 1 97 ? -16.126 13.514 16.971 1.00 54.88 97 ASN A CA 1
ATOM 790 C C . ASN A 1 97 ? -15.154 12.786 16.022 1.00 54.88 97 ASN A C 1
ATOM 792 O O . ASN A 1 97 ? -15.201 12.979 14.808 1.00 54.88 97 ASN A O 1
ATOM 796 N N . ILE A 1 98 ? -14.313 11.900 16.554 1.00 66.25 98 ILE A N 1
ATOM 797 C CA . ILE A 1 98 ? -13.272 11.188 15.812 1.00 66.25 98 ILE A CA 1
ATOM 798 C C . ILE A 1 98 ? -13.842 9.959 15.112 1.00 66.25 98 ILE A C 1
ATOM 800 O O . ILE A 1 98 ? -13.207 9.414 14.225 1.00 66.25 98 ILE A O 1
ATOM 804 N N . THR A 1 99 ? -15.063 9.515 15.417 1.00 69.88 99 THR A N 1
ATOM 805 C CA . THR A 1 99 ? -15.633 8.352 14.716 1.00 69.88 99 THR A CA 1
ATOM 806 C C . THR A 1 99 ? -15.833 8.642 13.225 1.00 69.88 99 THR A C 1
ATOM 808 O O . THR A 1 99 ? -15.431 7.843 12.384 1.00 69.88 99 THR A O 1
ATOM 811 N N . LYS A 1 100 ? -16.360 9.828 12.880 1.00 75.75 100 LYS A N 1
ATOM 812 C CA . LYS A 1 100 ? -16.483 10.277 11.480 1.00 75.75 100 LYS A CA 1
ATOM 813 C C . LYS A 1 100 ? -15.116 10.477 10.824 1.00 75.75 100 LYS A C 1
ATOM 815 O O . LYS A 1 100 ? -14.930 10.058 9.688 1.00 75.75 100 LYS A O 1
ATOM 820 N N . LEU A 1 101 ? -14.174 11.077 11.550 1.00 78.88 101 LEU A N 1
ATOM 821 C CA . LEU A 1 101 ? -12.808 11.310 11.074 1.00 78.88 101 LEU A CA 1
ATOM 822 C C . LEU A 1 101 ? -12.084 9.984 10.791 1.00 78.88 101 LEU A C 1
ATOM 824 O O . LEU A 1 101 ? -11.594 9.793 9.687 1.00 78.88 101 LEU A O 1
ATOM 828 N N . ASN A 1 102 ? -12.198 9.009 11.699 1.00 82.62 102 ASN A N 1
ATOM 829 C CA . ASN A 1 102 ? -11.713 7.642 11.515 1.00 82.62 102 ASN A CA 1
ATOM 830 C C . ASN A 1 102 ? -12.286 6.994 10.251 1.00 82.62 102 ASN A C 1
ATOM 832 O O . ASN A 1 102 ? -11.546 6.357 9.509 1.00 82.62 102 ASN A O 1
ATOM 836 N N . PHE A 1 103 ? -13.590 7.133 9.986 1.00 85.94 103 PHE A N 1
ATOM 837 C CA . PHE A 1 103 ? -14.169 6.595 8.752 1.00 85.94 103 PHE A CA 1
ATOM 838 C C . PHE A 1 103 ? -13.583 7.253 7.503 1.00 85.94 103 PHE A C 1
ATOM 840 O O . PHE A 1 103 ? -13.283 6.546 6.543 1.00 85.94 103 PHE A O 1
ATOM 847 N N . ILE A 1 104 ? -13.401 8.577 7.519 1.00 87.56 104 ILE A N 1
ATOM 848 C CA . ILE A 1 104 ? -12.791 9.317 6.408 1.00 87.56 104 ILE A CA 1
ATOM 849 C C . ILE A 1 104 ? -11.350 8.845 6.197 1.00 87.56 104 ILE A C 1
ATOM 851 O O . ILE A 1 104 ? -10.982 8.509 5.076 1.00 87.56 104 ILE A O 1
ATOM 855 N N . THR A 1 105 ? -10.556 8.742 7.258 1.00 89.19 105 THR A N 1
ATOM 856 C CA . THR A 1 105 ? -9.150 8.331 7.184 1.00 89.19 105 THR A CA 1
ATOM 857 C C . THR A 1 105 ? -8.995 6.887 6.726 1.00 89.19 105 THR A C 1
ATOM 859 O O . THR A 1 105 ? -8.158 6.615 5.865 1.00 89.19 105 THR A O 1
ATOM 862 N N . ILE A 1 106 ? -9.831 5.960 7.209 1.00 89.75 106 ILE A N 1
ATOM 863 C CA . ILE A 1 106 ? -9.834 4.578 6.708 1.00 89.75 106 ILE A CA 1
ATOM 864 C C . ILE A 1 106 ? -10.220 4.555 5.224 1.00 89.75 106 ILE A C 1
ATOM 866 O O . ILE A 1 106 ? -9.575 3.863 4.442 1.00 89.75 106 ILE A O 1
ATOM 870 N N . TYR A 1 107 ? -11.228 5.324 4.808 1.00 90.81 107 TYR A N 1
ATOM 871 C CA . TYR A 1 107 ? -11.633 5.392 3.402 1.00 90.81 107 TYR A CA 1
ATOM 872 C C . TYR A 1 107 ? -10.514 5.944 2.505 1.00 90.81 107 TYR A C 1
ATOM 874 O O . TYR A 1 107 ? -10.224 5.373 1.455 1.00 90.81 107 TYR A O 1
ATOM 882 N N . LEU A 1 108 ? -9.835 7.007 2.946 1.00 92.38 108 LEU A N 1
ATOM 883 C CA . LEU A 1 108 ? -8.672 7.570 2.259 1.00 92.38 108 LEU A CA 1
ATOM 884 C C . LEU A 1 108 ? -7.504 6.579 2.209 1.00 92.38 108 LEU A C 1
ATOM 886 O O . LEU A 1 108 ? -6.842 6.493 1.179 1.00 92.38 108 LEU A O 1
ATOM 890 N N . CYS A 1 109 ? -7.297 5.779 3.259 1.00 92.44 109 CYS A N 1
ATOM 891 C CA . CYS A 1 109 ? -6.353 4.662 3.231 1.00 92.44 109 CYS A CA 1
ATOM 892 C C . CYS A 1 109 ? -6.729 3.653 2.142 1.00 92.44 109 CYS A C 1
ATOM 894 O O . CYS A 1 109 ? -5.896 3.354 1.293 1.00 92.44 109 CYS A O 1
ATOM 896 N N . VAL A 1 110 ? -7.975 3.158 2.117 1.00 93.81 110 VAL A N 1
ATOM 897 C CA . VAL A 1 110 ? -8.426 2.195 1.092 1.00 93.81 110 VAL A CA 1
ATOM 898 C C . VAL A 1 110 ? -8.184 2.744 -0.312 1.00 93.81 110 VAL A C 1
ATOM 900 O O . VAL A 1 110 ? -7.588 2.058 -1.142 1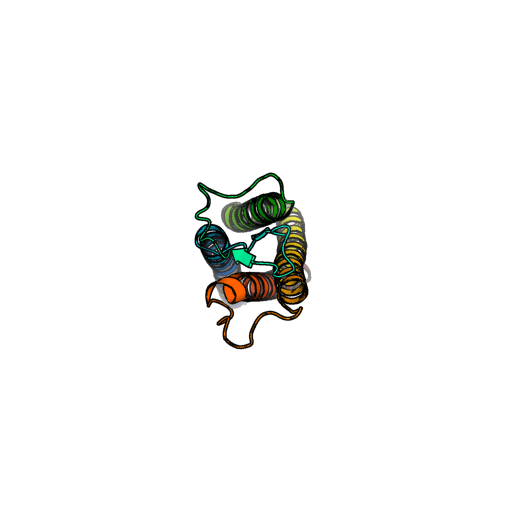.00 93.81 110 VAL A O 1
ATOM 903 N N . PHE A 1 111 ? -8.593 3.990 -0.561 1.00 94.06 111 PHE A N 1
ATOM 904 C CA . PHE A 1 111 ? -8.392 4.647 -1.848 1.00 94.06 111 PHE A CA 1
ATOM 905 C C . PHE A 1 111 ? -6.905 4.771 -2.199 1.00 94.06 111 PHE A C 1
ATOM 907 O O . PHE A 1 111 ? -6.495 4.351 -3.278 1.00 94.06 111 PHE A O 1
ATOM 914 N N . SER A 1 112 ? -6.089 5.290 -1.279 1.00 92.50 112 SER A N 1
ATOM 915 C CA . SER A 1 112 ? -4.655 5.478 -1.498 1.00 92.50 112 SER A CA 1
ATOM 916 C C . SER A 1 112 ? -3.946 4.159 -1.778 1.00 92.50 112 SER A C 1
ATOM 918 O O . SER A 1 112 ? -3.159 4.092 -2.713 1.00 92.50 112 SER A O 1
ATOM 920 N N . PHE A 1 113 ? -4.216 3.107 -1.004 1.00 93.88 113 PHE A N 1
ATOM 921 C CA . PHE A 1 113 ? -3.569 1.809 -1.193 1.00 93.88 113 PHE A CA 1
ATOM 922 C C . PHE A 1 113 ? -4.025 1.118 -2.477 1.00 93.88 113 PHE A C 1
ATOM 924 O O . PHE A 1 113 ? -3.203 0.518 -3.164 1.00 93.88 113 PHE A O 1
ATOM 931 N N . SER A 1 114 ? -5.300 1.246 -2.849 1.00 94.56 114 SER A N 1
ATOM 932 C CA . SER A 1 114 ? -5.798 0.751 -4.135 1.00 94.56 114 SER A CA 1
ATOM 933 C C . SER A 1 114 ? -5.129 1.468 -5.312 1.00 94.56 114 SER A C 1
ATOM 935 O O . SER A 1 114 ? -4.633 0.825 -6.241 1.00 94.56 114 SER A O 1
ATOM 937 N N . PHE A 1 115 ? -5.051 2.798 -5.246 1.00 94.19 115 PHE A N 1
ATOM 938 C CA . PHE A 1 115 ? -4.399 3.622 -6.258 1.00 94.19 115 PHE A CA 1
ATOM 939 C C . PHE A 1 115 ? -2.909 3.281 -6.388 1.00 94.19 115 PHE A C 1
ATOM 941 O O . PHE A 1 115 ? -2.431 3.015 -7.490 1.00 94.19 115 PHE A O 1
ATOM 948 N N . SER A 1 116 ? -2.195 3.186 -5.266 1.00 93.75 116 SER A N 1
ATOM 949 C CA . SER A 1 116 ? -0.783 2.801 -5.231 1.00 93.75 116 SER A CA 1
ATOM 950 C C . SER A 1 116 ? -0.536 1.389 -5.753 1.00 93.75 116 SER A C 1
ATOM 952 O O . SER A 1 116 ? 0.350 1.199 -6.580 1.00 93.75 116 SER A O 1
ATOM 954 N N . GLY A 1 117 ? -1.350 0.409 -5.348 1.00 92.50 117 GLY A N 1
ATOM 955 C CA . GLY A 1 117 ? -1.260 -0.955 -5.870 1.00 92.50 117 GLY A CA 1
ATOM 956 C C . GLY A 1 117 ? -1.462 -1.010 -7.386 1.00 92.50 117 GLY A C 1
ATOM 957 O O . GLY A 1 117 ? -0.752 -1.733 -8.081 1.00 92.50 117 GLY A O 1
ATOM 958 N N . THR A 1 118 ? -2.376 -0.192 -7.912 1.00 93.56 118 THR A N 1
ATOM 959 C CA . THR A 1 118 ? -2.638 -0.102 -9.355 1.00 93.56 118 THR A CA 1
ATOM 960 C C . THR A 1 118 ? -1.473 0.539 -10.108 1.00 93.56 118 THR A C 1
ATOM 962 O O . THR A 1 118 ? -1.087 0.027 -11.156 1.00 93.56 118 THR A O 1
ATOM 965 N N . ILE A 1 119 ? -0.878 1.615 -9.576 1.00 90.50 119 ILE A N 1
ATOM 966 C CA . ILE A 1 119 ? 0.307 2.252 -10.173 1.00 90.50 119 ILE A CA 1
ATOM 967 C C . ILE A 1 119 ? 1.470 1.267 -10.260 1.00 90.50 119 ILE A C 1
ATOM 969 O O . ILE A 1 119 ? 2.069 1.138 -11.322 1.00 90.50 119 ILE A O 1
ATOM 973 N N . GLU A 1 120 ? 1.780 0.556 -9.177 1.00 88.06 120 GLU A N 1
ATOM 974 C CA . GLU A 1 120 ? 2.926 -0.359 -9.152 1.00 88.06 120 GLU A CA 1
ATOM 975 C C . GLU A 1 120 ? 2.742 -1.531 -10.133 1.00 88.06 120 GLU A C 1
ATOM 977 O O . GLU A 1 120 ? 3.666 -1.889 -10.864 1.00 88.06 120 GLU A O 1
ATOM 982 N N . ILE A 1 121 ? 1.524 -2.077 -10.250 1.00 88.56 121 ILE A N 1
ATOM 983 C CA . ILE A 1 121 ? 1.214 -3.098 -11.265 1.00 88.56 121 ILE A CA 1
ATOM 984 C C . ILE A 1 121 ? 1.273 -2.513 -12.683 1.00 88.56 121 ILE A C 1
ATOM 98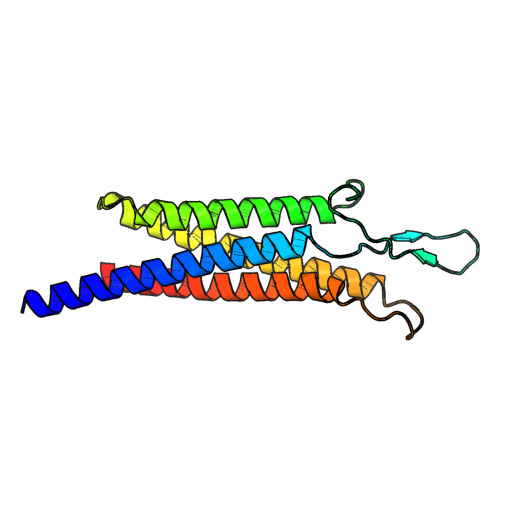6 O O . ILE A 1 121 ? 1.773 -3.166 -13.604 1.00 88.56 121 ILE A O 1
ATOM 990 N N . PHE A 1 122 ? 0.788 -1.288 -12.889 1.00 86.69 122 PHE A N 1
ATOM 991 C CA . PHE A 1 122 ? 0.881 -0.617 -14.184 1.00 86.69 122 PHE A CA 1
ATOM 992 C C . PHE A 1 122 ? 2.343 -0.402 -14.600 1.00 86.69 122 PHE A C 1
ATOM 994 O O . PHE A 1 122 ? 2.711 -0.715 -15.729 1.00 86.69 122 PHE A O 1
ATOM 1001 N N . LEU A 1 123 ? 3.202 0.053 -13.686 1.00 82.19 123 LEU A N 1
ATOM 1002 C CA . LEU A 1 123 ? 4.634 0.212 -13.940 1.00 82.19 123 LEU A CA 1
ATOM 1003 C C . LEU A 1 123 ? 5.302 -1.132 -14.250 1.00 82.19 123 LEU A C 1
ATOM 1005 O O . LEU A 1 123 ? 6.042 -1.225 -15.228 1.00 82.19 123 LEU A O 1
ATOM 1009 N N . PHE A 1 124 ? 4.983 -2.186 -13.494 1.00 81.88 124 PHE A N 1
ATOM 1010 C CA . PHE A 1 124 ? 5.465 -3.545 -13.757 1.00 81.88 124 PHE A CA 1
ATOM 1011 C C . PHE A 1 124 ? 5.079 -4.049 -15.155 1.00 81.88 124 PHE A C 1
ATOM 1013 O O . PHE A 1 124 ? 5.920 -4.556 -15.898 1.00 81.88 124 PHE A O 1
ATOM 1020 N N . THR A 1 125 ? 3.807 -3.906 -15.529 1.00 80.31 125 THR A N 1
ATOM 1021 C CA . THR A 1 125 ? 3.295 -4.381 -16.825 1.00 80.31 125 THR A CA 1
ATOM 1022 C C . THR A 1 125 ? 3.844 -3.571 -17.995 1.00 80.31 125 THR A C 1
ATOM 1024 O O . THR A 1 125 ? 4.253 -4.162 -18.993 1.00 80.31 125 THR A O 1
ATOM 1027 N N . ASN A 1 126 ? 3.927 -2.245 -17.868 1.00 77.75 126 ASN A N 1
ATOM 1028 C CA . ASN A 1 126 ? 4.520 -1.374 -18.883 1.00 77.75 126 ASN A CA 1
ATOM 1029 C C . ASN A 1 126 ? 6.016 -1.685 -19.067 1.00 77.75 126 ASN A C 1
ATOM 1031 O O . ASN A 1 126 ? 6.508 -1.789 -20.188 1.00 77.75 126 ASN A O 1
ATOM 1035 N N . PHE A 1 127 ? 6.733 -1.946 -17.971 1.00 70.31 127 PHE A N 1
ATOM 1036 C CA . PHE A 1 127 ? 8.118 -2.400 -18.035 1.00 70.31 127 PHE A CA 1
ATOM 1037 C C . PHE A 1 127 ? 8.250 -3.727 -18.795 1.00 70.31 127 PHE A C 1
ATOM 1039 O O . PHE A 1 127 ? 9.048 -3.826 -19.723 1.00 70.31 127 PHE A O 1
ATOM 1046 N N . LEU A 1 128 ? 7.432 -4.730 -18.463 1.00 68.06 128 LEU A N 1
ATOM 1047 C CA . LEU A 1 128 ? 7.408 -6.009 -19.179 1.00 68.06 128 LEU A CA 1
ATOM 1048 C C . LEU A 1 128 ? 7.116 -5.840 -20.674 1.00 68.06 128 LEU A C 1
ATOM 1050 O O . LEU A 1 128 ? 7.759 -6.498 -21.490 1.00 68.06 128 LEU A O 1
ATOM 1054 N N . GLN A 1 129 ? 6.183 -4.961 -21.043 1.00 66.88 129 GLN A N 1
ATOM 1055 C CA . GLN A 1 129 ? 5.848 -4.677 -22.443 1.00 66.88 129 GLN A CA 1
ATOM 1056 C C . GLN A 1 129 ? 7.017 -4.040 -23.202 1.00 66.88 129 GLN A C 1
ATOM 1058 O O . GLN A 1 129 ? 7.317 -4.459 -24.317 1.00 66.88 129 GLN A O 1
ATOM 1063 N N . ASN A 1 130 ? 7.733 -3.099 -22.585 1.00 60.94 130 ASN A N 1
ATOM 1064 C CA . ASN A 1 130 ? 8.888 -2.453 -23.217 1.00 60.94 130 ASN A CA 1
ATOM 1065 C C . ASN A 1 130 ? 10.105 -3.385 -23.342 1.00 60.94 130 ASN A C 1
ATOM 1067 O O . ASN A 1 130 ? 10.941 -3.188 -24.218 1.00 60.94 130 ASN A O 1
ATOM 1071 N N . VAL A 1 131 ? 10.201 -4.420 -22.500 1.00 56.94 131 VAL A N 1
ATOM 1072 C CA . VAL A 1 131 ? 11.263 -5.438 -22.572 1.00 56.94 131 VAL A CA 1
ATOM 1073 C C . VAL A 1 131 ? 10.902 -6.584 -23.532 1.00 56.94 131 VAL A C 1
ATOM 1075 O O . VAL A 1 131 ? 11.781 -7.304 -23.985 1.00 56.94 131 VAL A O 1
ATOM 1078 N N . SER A 1 132 ? 9.638 -6.785 -23.909 1.00 46.53 132 SER A N 1
ATOM 1079 C CA . SER A 1 132 ? 9.209 -8.005 -24.623 1.00 46.53 132 SER A CA 1
ATOM 1080 C C . SER A 1 132 ? 9.377 -7.996 -26.155 1.00 46.53 132 SER A C 1
ATOM 1082 O O . SER A 1 132 ? 8.800 -8.845 -26.830 1.00 46.53 132 SER A O 1
ATOM 1084 N N . TYR A 1 133 ? 10.229 -7.134 -26.725 1.00 40.53 133 TYR A N 1
ATOM 1085 C CA . TYR A 1 133 ? 10.542 -7.141 -28.165 1.00 40.53 133 TYR A CA 1
ATOM 1086 C C . TYR A 1 133 ? 12.039 -6.969 -28.476 1.00 40.53 133 TYR A C 1
ATOM 1088 O O . TYR A 1 133 ? 12.654 -6.008 -28.026 1.00 40.53 133 TYR A O 1
ATOM 1096 N N . PRO A 1 134 ? 12.594 -7.833 -29.349 1.00 44.72 134 PRO A N 1
ATOM 1097 C CA . PRO A 1 134 ? 12.925 -9.211 -29.015 1.00 44.72 134 PRO A CA 1
ATOM 1098 C C . PRO A 1 134 ? 14.148 -9.207 -28.087 1.00 44.72 134 PRO A C 1
ATOM 1100 O O . PRO A 1 134 ? 15.291 -9.313 -28.532 1.00 44.72 134 PRO A O 1
ATOM 1103 N N . VAL A 1 135 ? 13.919 -9.037 -26.788 1.00 41.88 135 VAL A N 1
ATOM 1104 C CA . VAL A 1 135 ? 15.003 -9.179 -25.824 1.00 41.88 135 VAL A CA 1
ATOM 1105 C C . VAL A 1 135 ? 15.321 -10.662 -25.730 1.00 41.88 135 VAL A C 1
ATOM 1107 O O . VAL A 1 135 ? 14.450 -11.495 -25.471 1.00 41.88 135 VAL A O 1
ATOM 1110 N N . ASP A 1 136 ? 16.572 -10.965 -26.050 1.00 41.31 136 ASP A N 1
ATOM 1111 C CA . ASP A 1 136 ? 17.195 -12.270 -25.935 1.00 41.31 136 ASP A CA 1
ATOM 1112 C C . ASP A 1 136 ? 16.689 -12.970 -24.660 1.00 41.31 136 ASP A C 1
ATOM 1114 O O . ASP A 1 136 ? 16.707 -12.387 -23.573 1.00 41.31 136 ASP A O 1
ATOM 1118 N N . LYS A 1 137 ? 16.188 -14.210 -24.782 1.00 42.47 137 LYS A N 1
ATOM 1119 C CA . LYS A 1 137 ? 15.584 -14.987 -23.670 1.00 42.47 137 LYS A CA 1
ATOM 1120 C C . LYS A 1 137 ? 16.547 -15.215 -22.487 1.00 42.47 137 LYS A C 1
ATOM 1122 O O . LYS A 1 137 ? 16.172 -15.845 -21.504 1.00 42.47 137 LYS A O 1
ATOM 1127 N N . SER A 1 138 ? 17.781 -14.740 -22.618 1.00 41.00 138 SER A N 1
ATOM 1128 C CA . SER A 1 138 ? 18.870 -14.721 -21.653 1.00 41.00 138 SER A CA 1
ATOM 1129 C C . SER A 1 138 ? 18.815 -13.548 -20.665 1.00 41.00 138 SER A C 1
ATOM 1131 O O . SER A 1 138 ? 19.548 -13.575 -19.676 1.00 41.00 138 SER A O 1
ATOM 1133 N N . VAL A 1 139 ? 17.975 -12.525 -20.881 1.00 45.25 139 VAL A N 1
ATOM 1134 C CA . VAL A 1 139 ? 17.817 -11.439 -19.903 1.00 45.25 139 VAL A CA 1
ATOM 1135 C C . VAL A 1 139 ? 16.950 -11.937 -18.754 1.00 45.25 139 VAL A C 1
ATOM 1137 O O . VAL A 1 139 ? 15.722 -11.854 -18.790 1.00 45.25 139 VAL A O 1
ATOM 1140 N N . ASP A 1 140 ? 17.618 -12.469 -17.730 1.00 49.09 140 ASP A N 1
ATOM 1141 C CA . ASP A 1 140 ? 17.029 -12.736 -16.422 1.00 49.09 140 ASP A CA 1
ATOM 1142 C C . ASP A 1 1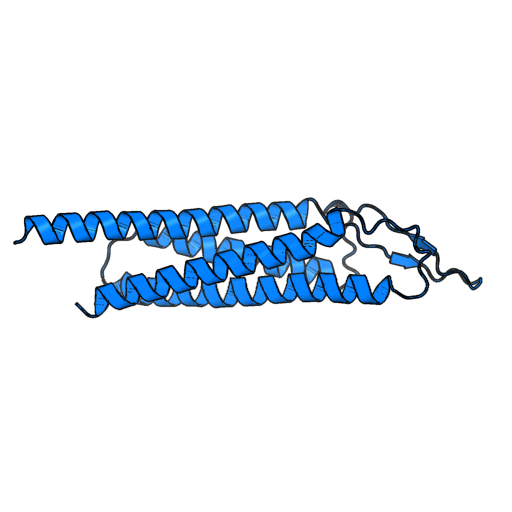40 ? 16.282 -11.479 -15.974 1.00 49.09 140 ASP A C 1
ATOM 1144 O O . ASP A 1 140 ? 16.891 -10.450 -15.658 1.00 49.09 140 ASP A O 1
ATOM 1148 N N . ILE A 1 141 ? 14.946 -11.551 -15.979 1.00 53.88 141 ILE A N 1
ATOM 1149 C CA . ILE A 1 141 ? 14.083 -10.520 -15.406 1.00 53.88 141 ILE A CA 1
ATOM 1150 C C . ILE A 1 141 ? 14.546 -10.369 -13.965 1.00 53.88 141 ILE A C 1
ATOM 1152 O O . ILE A 1 141 ? 14.297 -11.241 -13.130 1.00 53.88 141 ILE A O 1
ATOM 1156 N N . SER A 1 142 ? 15.301 -9.299 -13.701 1.00 56.25 142 SER A N 1
ATOM 1157 C CA . SER A 1 142 ? 15.990 -9.173 -12.426 1.00 56.25 142 SER A CA 1
ATOM 1158 C C . SER A 1 142 ? 14.968 -9.272 -11.293 1.00 56.25 142 SER A C 1
ATOM 1160 O O . SER A 1 142 ? 13.858 -8.744 -11.398 1.00 56.25 142 SER A O 1
ATOM 1162 N N . ILE A 1 143 ? 15.354 -9.918 -10.189 1.00 57.91 143 ILE A N 1
ATOM 1163 C CA . ILE A 1 143 ? 14.574 -10.020 -8.938 1.00 57.91 143 ILE A CA 1
ATOM 1164 C C . ILE A 1 143 ? 13.942 -8.672 -8.539 1.00 57.91 143 ILE A C 1
ATOM 1166 O O . ILE A 1 143 ? 12.903 -8.626 -7.888 1.00 57.91 143 ILE A O 1
ATOM 1170 N N . LYS A 1 144 ? 14.540 -7.559 -8.970 1.00 57.06 144 LYS A N 1
ATOM 1171 C CA . LYS A 1 144 ? 14.051 -6.211 -8.724 1.00 57.06 144 LYS A CA 1
ATOM 1172 C C . LYS A 1 144 ? 12.817 -5.808 -9.534 1.00 57.06 144 LYS A C 1
ATOM 1174 O O . LYS A 1 144 ? 12.019 -5.058 -8.992 1.00 57.06 144 LYS A O 1
ATOM 1179 N N . VAL A 1 145 ? 12.600 -6.291 -10.763 1.00 63.75 145 VAL A N 1
ATOM 1180 C CA . VAL A 1 145 ? 11.363 -6.007 -11.535 1.00 63.75 145 VAL A CA 1
ATOM 1181 C C . VAL A 1 145 ? 10.153 -6.612 -10.821 1.00 63.75 145 VAL A C 1
ATOM 1183 O O . VAL A 1 145 ? 9.110 -5.975 -10.695 1.00 63.75 145 VAL A O 1
ATOM 1186 N N . TYR A 1 146 ? 10.333 -7.798 -10.234 1.00 74.06 146 TYR A N 1
ATOM 1187 C CA . TYR A 1 146 ? 9.364 -8.393 -9.312 1.00 74.06 146 TYR A CA 1
ATOM 1188 C C . TYR A 1 146 ? 9.167 -7.574 -8.028 1.00 74.06 146 TYR A C 1
ATOM 1190 O O . TYR A 1 146 ? 8.180 -7.780 -7.330 1.00 74.06 146 TYR A O 1
ATOM 1198 N N . GLY A 1 147 ? 10.050 -6.617 -7.735 1.00 76.31 147 GLY A N 1
ATOM 1199 C CA . GLY A 1 147 ? 9.884 -5.631 -6.671 1.00 76.31 147 GLY A CA 1
ATOM 1200 C C . GLY A 1 147 ? 8.669 -4.725 -6.885 1.00 76.31 147 GLY A C 1
ATOM 1201 O O . GLY A 1 147 ? 7.931 -4.518 -5.927 1.00 76.31 147 GLY A O 1
ATOM 1202 N N . TYR A 1 148 ? 8.391 -4.274 -8.121 1.00 78.56 148 TYR A N 1
ATOM 1203 C CA . TYR A 1 148 ? 7.156 -3.528 -8.433 1.00 78.56 148 TYR A CA 1
ATOM 1204 C C . TYR A 1 148 ? 5.920 -4.381 -8.153 1.00 78.56 148 TYR A C 1
ATOM 1206 O O . TYR A 1 148 ? 4.992 -3.959 -7.468 1.00 78.56 148 TYR A O 1
ATOM 1214 N N . LEU A 1 149 ? 5.931 -5.626 -8.640 1.00 84.69 149 LEU A N 1
ATOM 1215 C CA . LEU A 1 149 ? 4.832 -6.558 -8.417 1.00 84.69 149 LEU A CA 1
ATOM 1216 C C . LEU A 1 149 ? 4.645 -6.843 -6.918 1.00 84.69 149 LEU A C 1
ATOM 1218 O O . LEU A 1 149 ? 3.520 -6.837 -6.426 1.00 84.69 149 LEU A O 1
ATOM 1222 N N . GLY A 1 150 ? 5.743 -7.043 -6.187 1.00 84.62 150 GLY A N 1
ATOM 1223 C CA . GLY A 1 150 ? 5.748 -7.249 -4.742 1.00 84.62 150 GLY A CA 1
ATOM 1224 C C . GLY A 1 150 ? 5.176 -6.054 -3.979 1.00 84.62 150 GLY A C 1
ATOM 1225 O O . GLY A 1 150 ? 4.294 -6.244 -3.144 1.00 84.62 150 GLY A O 1
ATOM 1226 N N . ALA A 1 151 ? 5.601 -4.829 -4.307 1.00 87.81 151 ALA A N 1
ATOM 1227 C CA . ALA A 1 151 ? 5.052 -3.604 -3.725 1.00 87.81 151 ALA A CA 1
ATOM 1228 C C . ALA A 1 151 ? 3.554 -3.456 -4.039 1.00 87.81 151 ALA A C 1
ATOM 1230 O O . ALA A 1 151 ? 2.756 -3.187 -3.139 1.00 87.81 151 ALA A O 1
ATOM 1231 N N . GLY A 1 152 ? 3.149 -3.731 -5.282 1.00 90.00 152 GLY A N 1
ATOM 1232 C CA . GLY A 1 152 ? 1.746 -3.751 -5.691 1.00 90.00 152 GLY A CA 1
ATOM 1233 C C . GLY A 1 152 ? 0.908 -4.731 -4.866 1.00 90.00 152 GLY A C 1
ATOM 1234 O O . GLY A 1 152 ? -0.125 -4.350 -4.311 1.00 90.00 152 GLY A O 1
ATOM 1235 N N . ILE A 1 153 ? 1.375 -5.974 -4.709 1.00 90.88 153 ILE A N 1
ATOM 1236 C CA . ILE A 1 153 ? 0.716 -6.999 -3.883 1.00 90.88 153 ILE A CA 1
ATOM 1237 C C . ILE A 1 153 ? 0.630 -6.548 -2.420 1.00 90.88 153 ILE A C 1
ATOM 1239 O O . ILE A 1 153 ? -0.431 -6.680 -1.804 1.00 90.88 153 ILE A O 1
ATOM 1243 N N . CYS A 1 154 ? 1.703 -5.983 -1.860 1.00 91.44 154 CYS A N 1
ATOM 1244 C CA . CYS A 1 154 ? 1.692 -5.444 -0.502 1.00 91.44 154 CYS A CA 1
ATOM 1245 C C . CYS A 1 154 ? 0.616 -4.365 -0.338 1.00 91.44 154 CYS A C 1
ATOM 1247 O O . CYS A 1 154 ? -0.169 -4.440 0.608 1.00 91.44 154 CYS A O 1
ATOM 1249 N N . TYR A 1 155 ? 0.503 -3.417 -1.270 1.00 92.94 155 TYR A N 1
ATOM 1250 C CA . TYR A 1 155 ? -0.541 -2.394 -1.211 1.00 92.94 155 TYR A CA 1
ATOM 1251 C C . TYR A 1 155 ? -1.956 -2.976 -1.307 1.00 92.94 155 TYR A C 1
ATOM 1253 O O . TYR A 1 155 ? -2.835 -2.547 -0.557 1.00 92.94 155 TYR A O 1
ATOM 1261 N N . PHE A 1 156 ? -2.183 -4.009 -2.123 1.00 92.94 156 PHE A N 1
ATOM 1262 C CA . PHE A 1 156 ? -3.471 -4.713 -2.144 1.00 92.94 156 PHE A CA 1
ATOM 1263 C C . PHE A 1 156 ? -3.793 -5.404 -0.814 1.00 92.94 156 PHE A C 1
ATOM 1265 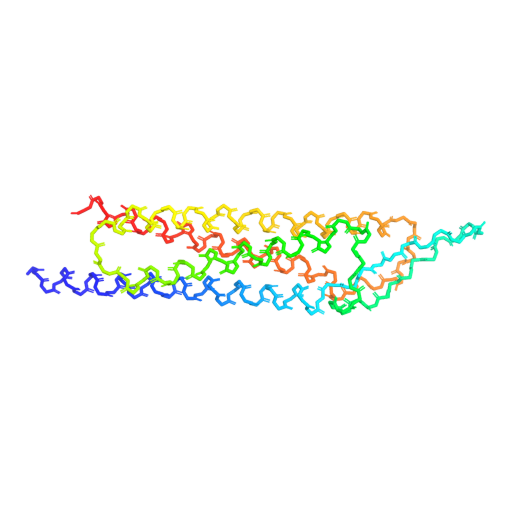O O . PHE A 1 156 ? -4.931 -5.332 -0.346 1.00 92.94 156 PHE A O 1
ATOM 1272 N N . LEU A 1 157 ? -2.808 -6.021 -0.157 1.00 93.25 157 LEU A N 1
ATOM 1273 C CA . LEU A 1 157 ? -3.005 -6.608 1.172 1.00 93.25 157 LEU A CA 1
ATOM 1274 C C . LEU A 1 157 ? -3.361 -5.539 2.214 1.00 93.25 157 LEU A C 1
ATOM 1276 O O . LEU A 1 157 ? -4.282 -5.737 3.010 1.00 93.25 157 LEU A O 1
ATOM 1280 N N . VAL A 1 158 ? -2.700 -4.379 2.181 1.00 92.75 158 VAL A N 1
ATOM 1281 C CA . VAL A 1 158 ? -3.011 -3.256 3.082 1.00 92.75 158 VAL A CA 1
ATOM 1282 C C . VAL A 1 158 ? -4.400 -2.673 2.804 1.00 92.75 158 VAL A C 1
ATOM 1284 O O . VAL A 1 158 ? -5.130 -2.339 3.741 1.00 92.75 158 VAL A O 1
ATOM 1287 N N . MET A 1 159 ? -4.813 -2.599 1.539 1.00 94.50 159 MET A N 1
ATOM 1288 C CA . MET A 1 159 ? -6.166 -2.193 1.149 1.00 94.50 159 MET A CA 1
ATOM 1289 C C . MET A 1 159 ? -7.223 -3.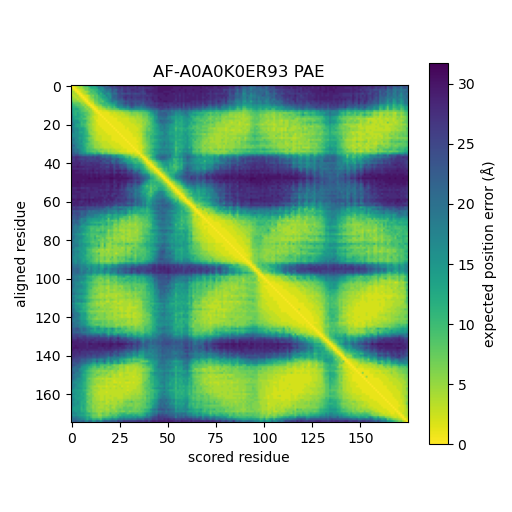148 1.729 1.00 94.50 159 MET A C 1
ATOM 1291 O O . MET A 1 159 ? -8.226 -2.692 2.286 1.00 94.50 159 MET A O 1
ATOM 1295 N N . ILE A 1 160 ? -6.994 -4.464 1.655 1.00 95.19 160 ILE A N 1
ATOM 1296 C CA . ILE A 1 160 ? -7.888 -5.474 2.242 1.00 95.19 160 ILE A CA 1
ATOM 1297 C C . ILE A 1 160 ? -7.970 -5.293 3.764 1.00 95.19 160 ILE A C 1
ATOM 1299 O O . ILE A 1 160 ? -9.070 -5.230 4.314 1.00 95.19 160 ILE A O 1
ATOM 1303 N N . LEU A 1 161 ? -6.831 -5.133 4.443 1.00 93.75 161 LEU A N 1
ATOM 1304 C CA . LEU A 1 161 ? -6.779 -4.882 5.888 1.00 93.75 161 LEU A CA 1
ATOM 1305 C C . LEU A 1 161 ? -7.527 -3.602 6.287 1.00 93.75 161 LEU A C 1
ATOM 1307 O O . LEU A 1 161 ? -8.316 -3.615 7.230 1.00 93.75 161 LEU A O 1
ATOM 1311 N N . SER A 1 162 ? -7.342 -2.517 5.536 1.00 92.38 162 SER A N 1
ATOM 1312 C CA . SER A 1 162 ? -8.036 -1.243 5.766 1.00 92.38 162 SER A CA 1
ATOM 1313 C C . SER A 1 162 ? -9.550 -1.372 5.546 1.00 92.38 162 SER A C 1
ATOM 1315 O O . SER A 1 162 ? -10.346 -0.797 6.286 1.00 92.38 162 SER A O 1
ATOM 1317 N N . THR A 1 163 ? -9.972 -2.190 4.578 1.00 93.69 163 THR A N 1
ATOM 1318 C CA . THR A 1 163 ? -11.393 -2.500 4.350 1.00 93.69 163 THR A CA 1
ATOM 1319 C C . THR A 1 163 ? -11.980 -3.305 5.511 1.00 93.69 163 THR A C 1
ATOM 1321 O O . THR A 1 163 ? -13.101 -3.035 5.948 1.00 93.69 163 THR A O 1
ATOM 1324 N N . PHE A 1 164 ? -11.224 -4.255 6.070 1.00 91.94 164 PHE A N 1
ATOM 1325 C CA . PHE A 1 164 ? -11.633 -4.951 7.290 1.00 91.94 164 PHE A CA 1
ATOM 1326 C C . PHE A 1 164 ? -11.761 -3.994 8.484 1.00 91.94 164 PHE A C 1
ATOM 1328 O O . PHE A 1 164 ? -12.761 -4.086 9.199 1.00 91.94 164 PHE A O 1
ATOM 1335 N N . ASP A 1 165 ? -10.831 -3.046 8.666 1.00 89.00 165 ASP A N 1
ATOM 1336 C CA . ASP A 1 165 ? -10.935 -2.008 9.711 1.00 89.00 165 ASP A CA 1
ATOM 1337 C C . ASP A 1 165 ? -12.226 -1.188 9.548 1.00 89.00 165 ASP A C 1
ATOM 1339 O O . ASP A 1 165 ? -12.984 -1.006 10.502 1.00 89.00 165 ASP A O 1
ATOM 1343 N N . TYR A 1 166 ? -12.557 -0.788 8.313 1.00 89.00 166 TYR A N 1
ATOM 1344 C CA . TYR A 1 166 ? -13.800 -0.071 8.011 1.00 89.00 166 TYR A CA 1
ATOM 1345 C C . TYR A 1 166 ? -15.046 -0.859 8.439 1.00 89.00 166 TYR A C 1
ATOM 1347 O O . TYR A 1 166 ? -15.940 -0.321 9.098 1.00 89.00 166 TYR A O 1
ATOM 1355 N N . VAL A 1 167 ? -15.119 -2.142 8.071 1.00 89.06 167 VAL A N 1
ATOM 1356 C CA . VAL A 1 167 ? -16.272 -2.999 8.386 1.00 89.06 167 VAL A CA 1
ATOM 1357 C C . VAL A 1 167 ? -16.405 -3.211 9.894 1.00 89.06 167 VAL A C 1
ATOM 1359 O O . VAL A 1 167 ? -17.525 -3.189 10.414 1.00 89.06 167 VAL A O 1
ATOM 1362 N N . LEU A 1 168 ? -15.290 -3.396 10.604 1.00 84.31 168 LEU A N 1
ATOM 1363 C CA . LEU A 1 168 ? -15.284 -3.550 12.059 1.00 84.31 168 LEU A CA 1
ATOM 1364 C C . LEU A 1 168 ? -15.765 -2.274 12.754 1.00 84.31 168 LEU A C 1
ATOM 1366 O O . LEU A 1 168 ? -16.673 -2.352 13.583 1.00 84.31 168 LEU A O 1
ATOM 1370 N N . LEU A 1 169 ? -15.243 -1.109 12.360 1.00 82.19 169 LEU A N 1
ATOM 1371 C CA . LEU A 1 169 ? -15.654 0.178 12.922 1.00 82.19 169 LEU A CA 1
ATOM 1372 C C . LEU A 1 169 ? -17.143 0.450 12.660 1.00 82.19 169 LEU A C 1
ATOM 1374 O O . LEU A 1 169 ? -17.873 0.863 13.557 1.00 82.19 169 LEU A O 1
ATOM 1378 N N . LYS A 1 170 ? -17.634 0.147 11.451 1.00 85.00 170 LYS A N 1
ATOM 1379 C CA . LYS A 1 170 ? -19.053 0.307 11.097 1.00 85.00 170 LYS A CA 1
ATOM 1380 C C . LYS A 1 170 ? -19.969 -0.561 11.951 1.00 85.00 170 LYS A C 1
ATOM 1382 O O . LYS A 1 170 ? -21.023 -0.091 12.370 1.00 85.00 170 LYS A O 1
ATOM 1387 N N . LYS A 1 171 ? -19.580 -1.808 12.231 1.00 80.56 171 LYS A N 1
ATOM 1388 C CA . LYS A 1 171 ? -20.360 -2.687 13.112 1.00 80.56 171 LYS A CA 1
ATOM 1389 C C . LYS A 1 171 ? -20.460 -2.123 14.527 1.00 80.56 171 LYS A C 1
ATOM 1391 O O . LYS A 1 171 ? -21.529 -2.216 15.107 1.00 80.56 171 LYS A O 1
ATOM 1396 N N . GLN A 1 172 ? -19.404 -1.508 15.056 1.00 73.00 172 GLN A N 1
ATOM 1397 C CA . GLN A 1 172 ? -19.413 -0.936 16.408 1.00 73.00 172 GLN A CA 1
ATOM 1398 C C . GLN A 1 172 ? -20.341 0.272 16.567 1.00 73.00 172 GLN A C 1
ATOM 1400 O O . GLN A 1 172 ? -20.818 0.509 17.665 1.00 73.00 172 GLN A O 1
ATOM 1405 N N . CYS A 1 173 ? -20.598 1.036 15.502 1.00 69.69 173 CYS A N 1
ATOM 1406 C CA . CYS A 1 173 ? -21.475 2.211 15.569 1.00 69.69 173 CYS A CA 1
ATOM 1407 C C . CYS A 1 173 ? -22.969 1.890 15.428 1.00 69.69 173 CYS A C 1
ATOM 1409 O O . CYS A 1 173 ? -23.794 2.762 15.683 1.00 69.69 173 CYS A O 1
ATOM 1411 N N . ASN A 1 174 ? -23.311 0.679 14.980 1.00 62.00 174 ASN A N 1
ATOM 1412 C CA . ASN A 1 174 ? -24.695 0.239 14.780 1.00 62.00 174 ASN A CA 1
ATOM 1413 C C . ASN A 1 174 ? -25.231 -0.627 15.943 1.00 62.00 174 ASN A C 1
ATOM 1415 O O . ASN A 1 174 ? -26.331 -1.166 15.822 1.00 62.00 174 ASN A O 1
ATOM 1419 N N . TYR A 1 175 ? -24.469 -0.767 17.033 1.00 44.50 175 TYR A N 1
ATOM 1420 C CA . TYR A 1 175 ? -24.869 -1.382 18.306 1.00 44.50 175 TYR A CA 1
ATOM 1421 C C . TYR A 1 175 ? -24.752 -0.355 19.432 1.00 44.50 175 TYR A C 1
ATOM 1423 O O . TYR A 1 175 ? -25.549 -0.462 20.388 1.00 44.50 175 TYR A O 1
#